Protein AF-A0A0G0RFF8-F1 (afdb_monomer)

Mean predicted aligned error: 4.16 Å

Solvent-accessible surface area (backbone atoms only — not comparable to full-atom values): 4248 Å² total; per-residue (Å²): 112,67,64,58,53,52,52,51,54,50,48,52,52,52,50,51,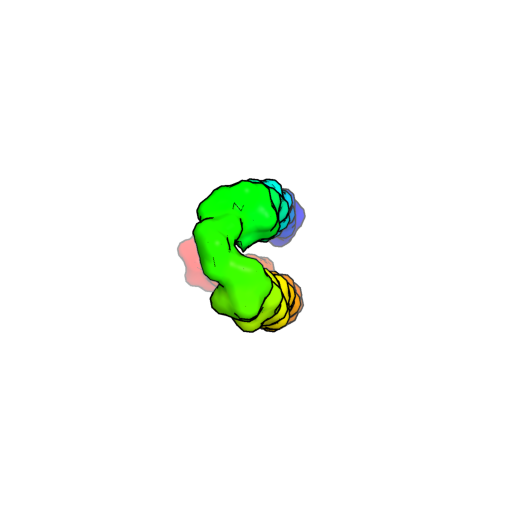52,51,54,51,49,51,51,51,50,51,46,47,72,74,68,49,88,48,76,70,60,35,53,55,51,50,52,51,48,52,55,54,52,51,52,51,50,53,50,49,52,53,52,61,73,69,53,62,62,67,62,59,46,52,77,71,52,132

Structure (mmCIF, N/CA/C/O backbone):
data_AF-A0A0G0RFF8-F1
#
_entry.id   AF-A0A0G0RFF8-F1
#
loop_
_atom_site.group_PDB
_atom_site.id
_atom_site.type_symbol
_atom_site.label_atom_id
_atom_site.label_alt_id
_atom_site.label_comp_id
_atom_site.label_asym_id
_atom_site.label_entity_id
_atom_site.label_seq_id
_atom_site.pdbx_PDB_ins_code
_atom_site.Cartn_x
_atom_site.Cartn_y
_atom_site.Cartn_z
_atom_site.occupancy
_atom_site.B_iso_or_equiv
_atom_site.auth_seq_id
_atom_site.auth_comp_id
_atom_site.auth_asym_id
_atom_site.auth_atom_id
_atom_site.pdbx_PDB_model_num
ATOM 1 N N . MET A 1 1 ? 14.383 4.034 -18.704 1.00 76.38 1 MET A N 1
ATOM 2 C CA . MET A 1 1 ? 13.960 5.320 -18.090 1.00 76.38 1 MET A CA 1
ATOM 3 C C . MET A 1 1 ? 12.477 5.330 -17.744 1.00 76.38 1 MET A C 1
ATOM 5 O O . MET A 1 1 ? 12.151 5.693 -16.624 1.00 76.38 1 MET A O 1
ATOM 9 N N . ILE A 1 2 ? 11.588 4.887 -18.638 1.00 84.31 2 ILE A N 1
ATOM 10 C CA . ILE A 1 2 ? 10.136 4.856 -18.383 1.00 84.31 2 ILE A CA 1
ATOM 11 C C . ILE A 1 2 ? 9.770 3.960 -17.186 1.00 84.31 2 ILE A C 1
ATOM 13 O O . ILE A 1 2 ? 8.978 4.361 -16.340 1.00 84.31 2 ILE A O 1
ATOM 17 N N . THR A 1 3 ? 10.429 2.810 -17.028 1.00 85.81 3 THR A N 1
ATOM 18 C CA . THR A 1 3 ? 10.258 1.920 -15.864 1.00 85.81 3 THR A CA 1
ATOM 19 C C . THR A 1 3 ? 10.504 2.626 -14.529 1.00 85.81 3 THR A C 1
ATOM 21 O O . THR A 1 3 ? 9.787 2.383 -13.567 1.00 85.81 3 THR A O 1
ATOM 24 N N . LEU A 1 4 ? 11.495 3.526 -14.463 1.00 89.50 4 LEU A N 1
ATOM 25 C CA . LEU A 1 4 ? 11.791 4.295 -13.247 1.00 89.50 4 LEU A CA 1
ATOM 26 C C . LEU A 1 4 ? 10.678 5.300 -12.939 1.00 89.50 4 LEU A C 1
ATOM 28 O O . LEU A 1 4 ? 10.327 5.482 -11.777 1.00 89.50 4 LEU A O 1
ATOM 32 N N . VAL A 1 5 ? 10.099 5.920 -13.971 1.00 92.00 5 VAL A N 1
ATOM 33 C CA . VAL A 1 5 ? 8.952 6.826 -13.818 1.00 92.00 5 VAL A CA 1
ATOM 34 C C . VAL A 1 5 ? 7.734 6.061 -13.302 1.00 92.00 5 VAL A C 1
ATOM 36 O O . VAL A 1 5 ? 7.102 6.500 -12.343 1.00 92.00 5 VAL A O 1
ATOM 39 N N . LEU A 1 6 ? 7.437 4.892 -13.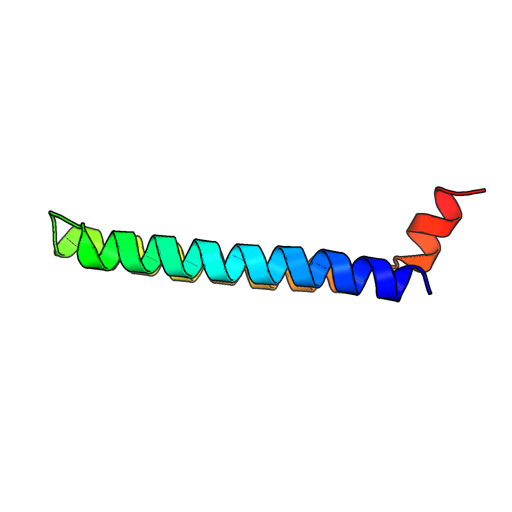876 1.00 92.94 6 LEU A N 1
ATOM 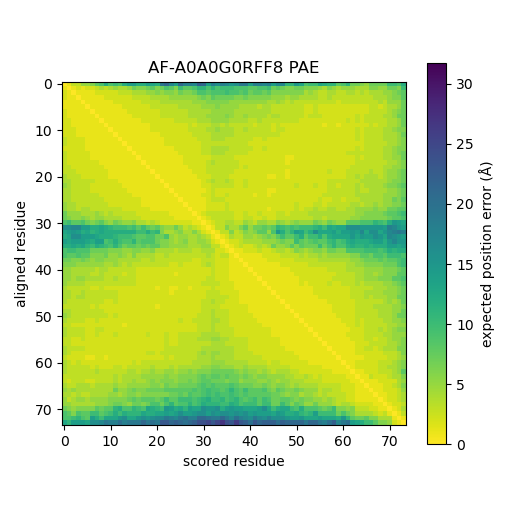40 C CA . LEU A 1 6 ? 6.339 4.042 -13.410 1.00 92.94 6 LEU A CA 1
ATOM 41 C C . LEU A 1 6 ? 6.547 3.561 -11.977 1.00 92.94 6 LEU A C 1
ATOM 43 O O . LEU A 1 6 ? 5.611 3.604 -11.184 1.00 92.94 6 LEU A O 1
ATOM 47 N N . LEU A 1 7 ? 7.769 3.163 -11.622 1.00 93.56 7 LEU A N 1
ATOM 48 C CA . LEU A 1 7 ? 8.105 2.772 -10.257 1.00 93.56 7 LEU A CA 1
ATOM 49 C C . LEU A 1 7 ? 7.889 3.929 -9.272 1.00 93.56 7 LEU A C 1
ATOM 51 O O . LEU A 1 7 ? 7.340 3.714 -8.195 1.00 93.56 7 LEU A O 1
ATOM 55 N N . ALA A 1 8 ? 8.275 5.155 -9.639 1.00 95.88 8 ALA A N 1
ATOM 56 C CA . ALA A 1 8 ? 8.065 6.333 -8.801 1.00 95.88 8 ALA 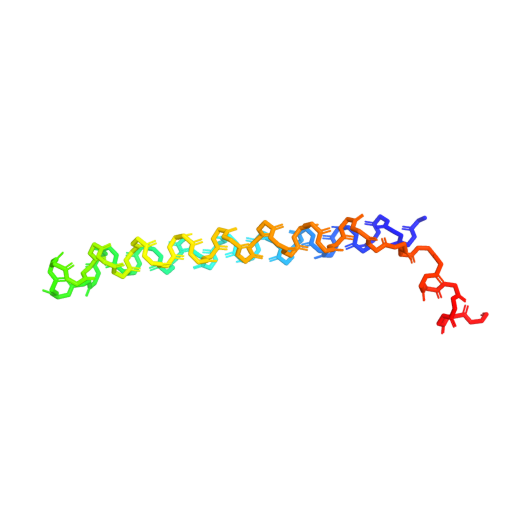A CA 1
ATOM 57 C C . ALA A 1 8 ? 6.571 6.646 -8.611 1.00 95.88 8 ALA A C 1
ATOM 59 O O . ALA A 1 8 ? 6.125 6.855 -7.482 1.00 95.88 8 ALA A O 1
ATOM 60 N N . LEU A 1 9 ? 5.784 6.625 -9.693 1.00 96.00 9 LEU A N 1
ATOM 61 C CA . LEU A 1 9 ? 4.332 6.829 -9.633 1.00 96.00 9 LEU A CA 1
ATOM 62 C C . LEU A 1 9 ? 3.646 5.749 -8.793 1.00 96.00 9 LEU A C 1
ATOM 64 O O . LEU A 1 9 ? 2.824 6.059 -7.931 1.00 96.00 9 LEU A O 1
ATOM 68 N N . TYR A 1 10 ? 4.022 4.489 -8.998 1.00 96.06 10 TYR A N 1
ATOM 69 C CA . TYR A 1 10 ? 3.505 3.379 -8.212 1.00 96.06 10 TYR A CA 1
ATOM 70 C C . TYR A 1 10 ? 3.891 3.508 -6.733 1.00 96.06 10 TYR A C 1
ATOM 72 O O . TYR A 1 10 ? 3.053 3.307 -5.858 1.00 96.06 10 TYR A O 1
ATOM 80 N N . GLY A 1 11 ? 5.114 3.955 -6.436 1.00 96.31 11 GLY A N 1
ATOM 81 C CA . GLY A 1 11 ? 5.556 4.262 -5.076 1.00 96.31 11 GLY A CA 1
ATOM 82 C C . GLY A 1 11 ? 4.686 5.314 -4.379 1.00 96.31 11 GLY A C 1
ATOM 83 O O . GLY A 1 11 ? 4.343 5.136 -3.211 1.00 96.31 11 GLY A O 1
ATOM 84 N N . ILE A 1 12 ? 4.263 6.366 -5.090 1.00 97.94 12 ILE A N 1
ATOM 85 C CA . ILE A 1 12 ? 3.324 7.369 -4.555 1.00 97.94 12 ILE A CA 1
ATOM 86 C C . ILE A 1 12 ? 1.975 6.720 -4.225 1.00 97.94 12 ILE A C 1
ATOM 88 O O . ILE A 1 12 ? 1.441 6.956 -3.144 1.00 97.94 12 ILE A O 1
ATOM 92 N N . ILE A 1 13 ? 1.453 5.862 -5.107 1.00 96.88 13 ILE A N 1
ATOM 93 C CA . ILE A 1 13 ? 0.192 5.138 -4.874 1.00 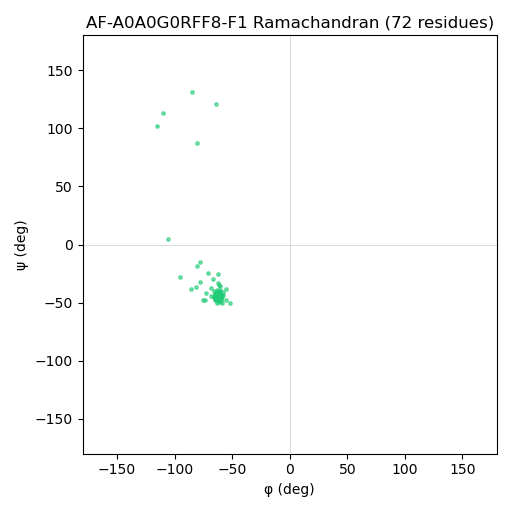96.88 13 ILE A CA 1
ATOM 94 C C . ILE A 1 13 ? 0.295 4.260 -3.621 1.00 96.88 13 ILE A C 1
ATOM 96 O O . ILE A 1 13 ? -0.594 4.309 -2.768 1.00 96.88 13 ILE A O 1
ATOM 100 N N . ILE A 1 14 ? 1.388 3.505 -3.470 1.00 97.25 14 ILE A N 1
ATOM 101 C CA . ILE A 1 14 ? 1.633 2.681 -2.279 1.00 97.25 14 ILE A CA 1
ATOM 102 C C . ILE A 1 14 ? 1.712 3.549 -1.019 1.00 97.25 14 ILE A C 1
ATOM 104 O O . ILE A 1 14 ? 1.106 3.214 -0.001 1.00 97.25 14 ILE A O 1
ATOM 108 N N . LEU A 1 15 ? 2.407 4.685 -1.073 1.00 97.62 15 LEU A N 1
ATOM 109 C CA . LEU A 1 15 ? 2.509 5.595 0.065 1.00 97.62 15 LEU 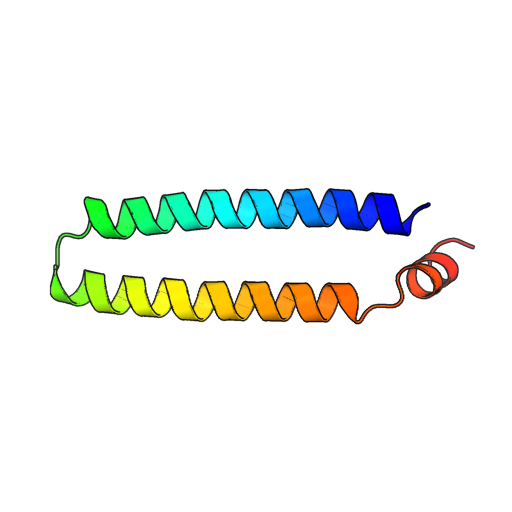A CA 1
ATOM 110 C C . LEU A 1 15 ? 1.136 6.152 0.469 1.00 97.62 15 LEU A C 1
ATOM 112 O O . LEU A 1 15 ? 0.781 6.112 1.647 1.00 97.62 15 LEU A O 1
ATOM 116 N N . THR A 1 16 ? 0.340 6.625 -0.492 1.00 97.50 16 THR A N 1
ATOM 117 C CA . THR A 1 16 ? -1.027 7.100 -0.232 1.00 97.50 16 THR A CA 1
ATOM 118 C C . THR A 1 16 ? -1.893 5.990 0.355 1.00 97.50 16 THR A C 1
ATOM 120 O O . THR A 1 16 ? -2.604 6.224 1.332 1.00 97.50 16 THR A O 1
ATOM 123 N N . PHE A 1 17 ? -1.797 4.774 -0.182 1.00 97.25 17 PHE A N 1
ATOM 124 C CA . PHE A 1 17 ? -2.506 3.610 0.338 1.00 97.25 17 PHE A CA 1
ATOM 125 C C . PHE A 1 17 ? -2.154 3.326 1.806 1.00 97.25 17 PHE A C 1
ATOM 127 O O . PHE A 1 17 ? -3.052 3.091 2.617 1.00 97.25 17 PHE A O 1
ATOM 134 N N . LEU A 1 18 ? -0.871 3.398 2.176 1.00 97.50 18 LEU A N 1
ATOM 135 C CA . LEU A 1 18 ? -0.423 3.210 3.559 1.00 97.50 18 LEU A CA 1
ATOM 136 C C . LEU A 1 18 ? -0.951 4.308 4.490 1.00 97.50 18 LEU A C 1
ATOM 138 O O . LEU A 1 18 ? -1.440 4.000 5.578 1.00 97.50 18 LEU A O 1
ATOM 142 N N . ILE A 1 19 ? -0.909 5.572 4.059 1.00 98.25 19 ILE A N 1
ATOM 143 C CA . ILE A 1 19 ? -1.429 6.707 4.837 1.00 98.25 19 ILE A CA 1
ATOM 144 C C . ILE A 1 19 ? -2.935 6.549 5.083 1.00 98.25 19 ILE A C 1
ATOM 146 O O . ILE A 1 19 ? -3.398 6.682 6.218 1.00 98.25 19 ILE A O 1
ATOM 150 N N . VAL A 1 20 ? -3.702 6.223 4.041 1.00 97.75 20 VAL A N 1
ATOM 151 C CA . VAL A 1 20 ? -5.149 5.992 4.156 1.00 97.75 20 VAL A CA 1
ATOM 152 C C . VAL A 1 20 ? -5.435 4.795 5.062 1.00 97.75 20 VAL A C 1
ATOM 154 O O . VAL A 1 20 ? -6.296 4.881 5.935 1.00 97.75 20 VAL A O 1
ATOM 157 N N . SER A 1 21 ? -4.678 3.705 4.923 1.00 97.44 21 SER A N 1
ATOM 158 C CA . SER A 1 21 ? -4.825 2.522 5.778 1.00 97.44 21 SER A CA 1
ATOM 159 C C . SER A 1 21 ? -4.568 2.847 7.250 1.00 97.44 21 SER A C 1
ATOM 161 O O . SER A 1 21 ? -5.324 2.407 8.116 1.00 97.44 21 SER A O 1
ATOM 163 N N . PHE A 1 22 ? -3.554 3.666 7.542 1.00 96.75 22 PHE A N 1
ATOM 164 C CA . PHE A 1 22 ? -3.284 4.144 8.896 1.00 96.75 22 PHE A CA 1
ATOM 165 C C . PHE A 1 22 ? -4.448 4.976 9.447 1.00 96.75 22 PHE A C 1
ATOM 167 O O . PHE A 1 22 ? -4.875 4.759 10.581 1.00 96.75 22 PHE A O 1
ATOM 174 N N . PHE A 1 23 ? -5.009 5.879 8.638 1.00 97.44 23 PHE A N 1
ATOM 175 C CA . PHE A 1 23 ? -6.166 6.682 9.037 1.00 97.44 23 PHE A CA 1
ATOM 176 C C . PHE A 1 23 ? -7.404 5.820 9.320 1.00 97.44 23 PHE A C 1
ATOM 178 O O . PHE A 1 23 ? -8.103 6.050 10.307 1.00 97.44 23 PHE A O 1
ATOM 185 N N . ILE A 1 24 ? -7.652 4.793 8.505 1.00 96.06 24 ILE A N 1
ATOM 186 C CA . ILE A 1 24 ? -8.757 3.850 8.717 1.00 96.06 24 ILE A CA 1
ATOM 187 C C . ILE A 1 24 ? -8.553 3.058 10.012 1.00 96.06 24 ILE A C 1
ATOM 189 O O . ILE A 1 24 ? -9.488 2.942 10.803 1.00 96.06 24 ILE A O 1
ATOM 193 N N . ILE A 1 25 ? -7.342 2.551 10.265 1.00 96.06 25 ILE A N 1
ATOM 194 C CA . ILE A 1 25 ? -7.020 1.843 11.513 1.00 96.06 25 ILE A CA 1
ATOM 195 C C . ILE A 1 25 ? -7.231 2.760 12.718 1.00 96.06 25 ILE A C 1
ATOM 197 O O . ILE A 1 25 ? -7.894 2.362 13.674 1.00 96.06 25 ILE A O 1
ATOM 201 N N . TYR A 1 26 ? -6.723 3.993 12.662 1.00 95.81 26 TYR A N 1
ATOM 202 C CA . TYR A 1 26 ? -6.949 4.996 13.700 1.00 95.81 26 TYR A CA 1
ATOM 203 C C . TYR A 1 26 ? -8.448 5.212 13.941 1.00 95.81 26 TYR A C 1
ATOM 205 O O . TYR A 1 26 ? -8.913 5.132 15.078 1.00 95.81 26 TYR A O 1
ATOM 213 N N . HIS A 1 27 ? -9.225 5.394 12.872 1.00 93.81 27 HIS A N 1
ATOM 214 C CA . HIS A 1 27 ? -10.662 5.603 12.979 1.00 93.81 27 HIS A CA 1
ATOM 215 C C . HIS A 1 27 ? -11.380 4.402 13.617 1.00 93.81 27 HIS A C 1
ATOM 217 O O . HIS A 1 27 ? -12.172 4.579 14.544 1.00 93.81 27 HIS A O 1
ATOM 223 N N . LEU A 1 28 ? -11.059 3.179 13.183 1.00 93.25 28 LEU A N 1
ATOM 224 C CA . LEU A 1 28 ? -11.620 1.944 13.737 1.00 93.25 28 LEU A CA 1
ATOM 225 C C . LEU A 1 28 ? -11.279 1.767 15.218 1.00 93.25 28 LEU A C 1
ATOM 227 O O . LEU A 1 28 ? -12.128 1.335 15.996 1.00 93.25 28 LEU A O 1
ATOM 231 N N . VAL A 1 29 ? -10.051 2.098 15.623 1.00 92.38 29 VAL A N 1
ATOM 232 C CA . VAL A 1 29 ? -9.607 1.943 17.012 1.00 92.38 29 VAL A CA 1
ATOM 233 C C . VAL A 1 29 ? -10.252 2.985 17.927 1.00 92.38 29 VAL A C 1
ATOM 235 O O . VAL A 1 29 ? -10.672 2.632 19.033 1.00 92.38 29 VAL A O 1
ATOM 238 N N . THR A 1 30 ? -10.348 4.236 17.475 1.00 93.69 30 THR A N 1
ATOM 239 C CA . THR A 1 30 ? -10.790 5.373 18.295 1.00 93.69 30 THR A CA 1
ATOM 240 C C . THR A 1 30 ? -12.309 5.544 18.335 1.00 93.69 30 THR A C 1
ATOM 242 O O . THR A 1 30 ? -12.841 5.869 19.392 1.00 93.69 30 THR A O 1
ATOM 245 N N . TYR A 1 31 ? -13.019 5.314 17.227 1.00 90.88 31 TYR A N 1
ATOM 246 C CA . TYR A 1 31 ? -14.453 5.630 17.109 1.00 90.88 31 TYR A CA 1
ATOM 247 C C . TYR A 1 31 ? -15.374 4.404 17.154 1.00 90.88 31 TYR A C 1
ATOM 249 O O . TYR A 1 31 ? -16.589 4.523 16.999 1.00 90.88 31 TYR A O 1
ATOM 257 N N . SER A 1 32 ? -14.827 3.213 17.394 1.00 83.06 32 SER A N 1
ATOM 258 C CA . SER A 1 32 ? -15.630 2.005 17.572 1.00 83.06 32 SER A CA 1
ATOM 259 C C . SER A 1 32 ? -16.512 2.105 18.827 1.00 83.06 32 SER A C 1
ATOM 261 O O . SER A 1 32 ? -15.997 2.137 19.946 1.00 83.06 32 SER A O 1
ATOM 263 N N . ILE A 1 33 ? -17.828 1.995 18.650 1.00 79.56 33 ILE A N 1
ATOM 264 C CA . ILE A 1 33 ? -18.800 1.919 19.755 1.00 79.56 33 ILE A CA 1
ATOM 265 C C . ILE A 1 33 ? -18.835 0.511 20.383 1.00 79.56 33 ILE A C 1
ATOM 267 O O . ILE A 1 33 ? -19.035 0.377 21.586 1.00 79.56 33 ILE A O 1
ATOM 271 N N . ASN A 1 34 ? -18.605 -0.545 19.593 1.00 88.94 34 ASN A N 1
ATOM 272 C CA . ASN A 1 34 ? -18.637 -1.938 20.053 1.00 88.94 34 ASN A CA 1
ATOM 273 C C . ASN A 1 34 ? -17.225 -2.548 20.062 1.00 88.94 34 ASN A C 1
ATOM 275 O O . ASN A 1 34 ? -16.622 -2.768 19.010 1.00 88.94 34 ASN A O 1
ATOM 279 N N . SER A 1 35 ? -16.717 -2.856 21.258 1.00 82.25 35 SER A N 1
ATOM 280 C CA . SER A 1 35 ? -15.352 -3.344 21.478 1.00 82.25 35 SER A CA 1
ATOM 281 C C . SER A 1 35 ? -15.063 -4.727 20.894 1.00 82.25 35 SER A C 1
ATOM 283 O O . SER A 1 35 ? -13.917 -4.976 20.521 1.00 82.25 35 SER A O 1
ATOM 285 N N . GLU A 1 36 ? -16.059 -5.607 20.797 1.00 85.88 36 GLU A N 1
ATOM 286 C CA . GLU A 1 36 ? -15.896 -6.944 20.209 1.00 85.88 36 GLU A CA 1
ATOM 287 C C . GLU A 1 36 ? -15.821 -6.855 18.682 1.00 85.88 36 GLU A C 1
ATOM 289 O O . GLU A 1 36 ? -14.881 -7.365 18.065 1.00 85.88 36 GLU A O 1
ATOM 294 N N . LEU A 1 37 ? -16.751 -6.110 18.072 1.00 88.88 37 LEU A N 1
ATOM 295 C CA . LEU A 1 37 ? -16.751 -5.879 16.624 1.00 88.88 37 LEU A CA 1
ATOM 296 C C . LEU A 1 37 ? -15.497 -5.130 16.165 1.00 88.88 37 LEU A C 1
ATOM 298 O O . LEU A 1 37 ? -14.980 -5.418 15.087 1.00 88.88 37 LEU A O 1
ATOM 302 N N . LYS A 1 38 ? -14.955 -4.231 16.995 1.00 91.62 38 LYS A N 1
ATOM 303 C CA . LYS A 1 38 ? -13.691 -3.530 16.729 1.00 91.62 38 LYS A CA 1
ATOM 304 C C . LYS A 1 38 ? -12.555 -4.478 16.379 1.00 91.62 38 LYS A C 1
ATOM 306 O O . LYS A 1 38 ? -11.854 -4.251 15.400 1.00 91.62 38 LYS A O 1
ATOM 311 N N . ILE A 1 39 ? -12.352 -5.507 17.200 1.00 91.88 39 ILE A N 1
ATOM 312 C CA . ILE A 1 39 ? -11.203 -6.409 17.078 1.00 91.88 39 ILE A CA 1
ATOM 313 C C . ILE A 1 39 ? -11.336 -7.239 15.803 1.00 91.88 39 ILE A C 1
ATOM 315 O O . ILE A 1 39 ? -10.375 -7.349 15.043 1.00 91.88 39 ILE A O 1
ATOM 319 N N . ILE A 1 40 ? -12.538 -7.758 15.539 1.00 94.81 40 ILE A N 1
ATOM 320 C CA . ILE A 1 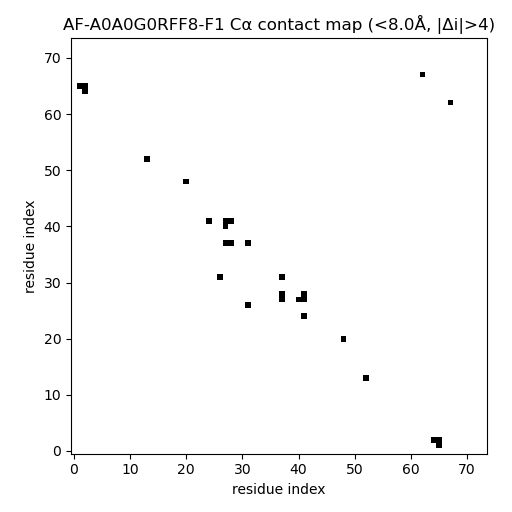40 ? -12.830 -8.547 14.338 1.00 94.81 40 ILE A CA 1
ATOM 321 C C . ILE A 1 40 ? -12.627 -7.695 13.080 1.00 94.81 40 ILE A C 1
ATOM 323 O O . ILE A 1 40 ? -11.926 -8.115 12.159 1.00 94.81 40 ILE A O 1
ATOM 327 N N . MET A 1 41 ? -13.186 -6.481 13.054 1.00 94.31 41 MET A N 1
ATOM 328 C CA . MET A 1 41 ? -13.069 -5.571 11.912 1.00 94.31 41 MET A CA 1
ATOM 329 C C . MET A 1 41 ? -11.634 -5.104 11.690 1.00 94.31 41 MET A C 1
ATOM 331 O O . MET A 1 41 ? -11.189 -5.043 10.547 1.00 94.31 41 MET A O 1
ATOM 335 N N . LEU A 1 42 ? -10.893 -4.814 12.761 1.00 95.44 42 LEU A N 1
ATOM 336 C CA . LEU A 1 42 ? -9.486 -4.441 12.670 1.00 95.44 42 LEU A CA 1
ATOM 337 C C . LEU A 1 42 ? -8.646 -5.592 12.110 1.00 95.44 42 LEU A C 1
ATOM 339 O O . LEU A 1 42 ? -7.859 -5.375 11.192 1.00 95.44 42 LEU A O 1
ATOM 343 N N . PHE A 1 43 ? -8.829 -6.810 12.626 1.00 96.19 43 PHE A N 1
ATOM 344 C CA . PHE A 1 43 ? -8.114 -7.989 12.140 1.00 96.19 43 PHE A CA 1
ATOM 345 C C . PHE A 1 43 ? -8.411 -8.248 10.661 1.00 96.19 43 PHE A C 1
ATOM 347 O O . PHE A 1 43 ? -7.483 -8.379 9.862 1.00 96.19 43 PHE A O 1
ATOM 354 N N . LEU A 1 44 ? -9.692 -8.252 10.281 1.00 96.94 44 LEU A N 1
ATOM 355 C CA . LEU A 1 44 ? -10.113 -8.447 8.896 1.00 96.94 44 LEU A CA 1
ATOM 356 C C . LEU A 1 44 ? -9.538 -7.356 7.990 1.00 96.94 44 LEU A C 1
ATOM 358 O O . LEU A 1 44 ? -8.963 -7.674 6.951 1.00 96.94 44 LEU A O 1
ATOM 362 N N . PHE A 1 45 ? -9.630 -6.089 8.399 1.00 96.62 45 PHE A N 1
ATOM 363 C CA . PHE A 1 45 ? -9.078 -4.973 7.639 1.00 96.62 45 PHE A CA 1
ATOM 364 C C . PHE A 1 45 ? -7.573 -5.134 7.429 1.00 96.62 45 PHE A C 1
ATOM 366 O O . PHE A 1 45 ? -7.117 -5.065 6.292 1.00 96.62 45 PHE A O 1
ATOM 373 N N . VAL A 1 46 ? -6.802 -5.393 8.488 1.00 96.81 46 VAL A N 1
ATOM 374 C CA . VAL A 1 46 ? -5.340 -5.524 8.400 1.00 96.81 46 VAL A CA 1
ATOM 375 C C . VAL A 1 46 ? -4.944 -6.698 7.506 1.00 96.81 46 VAL A C 1
ATOM 377 O O . VAL A 1 46 ? -4.126 -6.515 6.607 1.00 96.81 46 VAL A O 1
ATOM 380 N N . VAL A 1 47 ? -5.536 -7.879 7.702 1.00 98.06 47 VAL A N 1
ATOM 381 C CA . VAL A 1 47 ? -5.187 -9.084 6.931 1.00 98.06 47 VAL A CA 1
ATOM 382 C C . VAL A 1 47 ? -5.531 -8.915 5.453 1.00 98.06 47 VAL A C 1
ATOM 384 O O . VAL A 1 47 ? -4.687 -9.173 4.594 1.00 98.06 47 VAL A O 1
ATOM 387 N N . VAL A 1 48 ? -6.743 -8.447 5.143 1.00 97.88 48 VAL A N 1
ATOM 388 C CA . VAL A 1 48 ? -7.182 -8.256 3.754 1.00 97.88 48 VAL A CA 1
ATOM 389 C C . VAL A 1 48 ? -6.357 -7.163 3.075 1.00 97.88 48 VAL A C 1
ATOM 391 O O . VAL A 1 48 ? -5.873 -7.364 1.964 1.00 97.88 48 VAL A O 1
ATOM 394 N N . THR A 1 49 ? -6.132 -6.034 3.747 1.00 97.75 49 THR A N 1
ATOM 395 C CA . THR A 1 49 ? -5.358 -4.905 3.205 1.00 97.75 49 THR A CA 1
ATOM 396 C C . THR A 1 49 ? -3.900 -5.295 2.963 1.00 97.75 49 THR A C 1
ATOM 398 O O . THR A 1 49 ? -3.352 -4.985 1.906 1.00 97.75 49 THR A O 1
ATOM 401 N N . ALA A 1 50 ? -3.280 -6.035 3.889 1.00 97.06 50 ALA A N 1
ATOM 402 C CA . ALA A 1 50 ? -1.929 -6.564 3.710 1.00 97.06 50 ALA A CA 1
ATOM 403 C C . ALA A 1 50 ? -1.858 -7.555 2.539 1.00 97.06 50 ALA A C 1
ATOM 405 O O . ALA A 1 50 ? -0.956 -7.458 1.706 1.00 97.06 50 ALA A O 1
ATOM 406 N N . GLY A 1 51 ? -2.832 -8.466 2.432 1.00 97.94 51 GLY A N 1
ATOM 407 C CA . GLY A 1 51 ? -2.926 -9.404 1.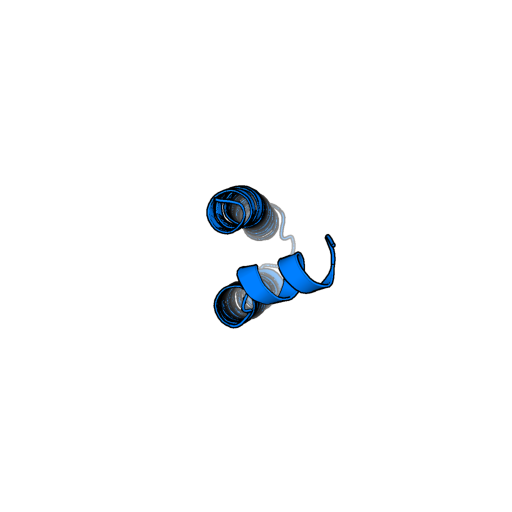314 1.00 97.94 51 GLY A CA 1
ATOM 408 C C . GLY A 1 51 ? -3.066 -8.694 -0.034 1.00 97.94 51 GLY A C 1
ATOM 409 O O . GLY A 1 51 ? -2.360 -9.031 -0.986 1.00 97.94 51 GLY A O 1
ATOM 410 N N . LEU A 1 52 ? -3.914 -7.664 -0.107 1.00 96.94 52 LEU A N 1
ATOM 411 C CA . LEU A 1 52 ? -4.092 -6.842 -1.305 1.00 96.94 52 LEU A CA 1
ATOM 412 C C . LEU A 1 52 ? -2.818 -6.082 -1.679 1.00 96.94 52 LEU A C 1
ATOM 414 O O . LEU A 1 52 ? -2.472 -6.046 -2.860 1.00 96.94 52 LEU A O 1
ATOM 418 N N . LEU A 1 53 ? -2.117 -5.510 -0.697 1.00 97.25 53 LEU A N 1
ATOM 419 C CA . LEU A 1 53 ? -0.865 -4.786 -0.911 1.00 97.25 53 LEU A CA 1
ATOM 420 C C . LEU A 1 53 ? 0.227 -5.708 -1.460 1.00 97.25 53 LEU A C 1
ATOM 422 O O . LEU A 1 53 ? 0.843 -5.393 -2.476 1.00 97.25 53 LEU A O 1
ATOM 426 N N . ILE A 1 54 ? 0.437 -6.863 -0.822 1.00 97.88 54 ILE A N 1
ATOM 427 C CA . ILE A 1 54 ? 1.438 -7.849 -1.250 1.00 97.88 54 ILE A CA 1
ATOM 428 C C . ILE A 1 54 ? 1.107 -8.370 -2.650 1.00 97.88 54 ILE A C 1
ATOM 430 O O . ILE A 1 54 ? 1.990 -8.441 -3.501 1.00 97.88 54 ILE A O 1
ATOM 434 N N . SER A 1 55 ? -0.164 -8.685 -2.909 1.00 97.44 55 SER A N 1
ATOM 435 C CA . SER A 1 55 ? -0.601 -9.169 -4.223 1.00 97.44 55 SER A CA 1
ATOM 436 C C . SER A 1 55 ? -0.382 -8.117 -5.309 1.00 97.44 55 SER A C 1
ATOM 438 O O . SER A 1 55 ? 0.129 -8.435 -6.378 1.00 97.44 55 SER A O 1
ATOM 440 N N . ASN A 1 56 ? -0.705 -6.850 -5.032 1.00 96.69 56 ASN A N 1
ATOM 441 C CA . ASN A 1 56 ? -0.478 -5.753 -5.971 1.00 96.69 56 ASN A CA 1
ATOM 442 C C . ASN A 1 56 ? 1.013 -5.527 -6.242 1.00 96.69 56 ASN A C 1
ATOM 444 O O . ASN A 1 56 ? 1.390 -5.353 -7.399 1.00 96.69 56 ASN A O 1
ATOM 448 N N . LEU A 1 57 ? 1.857 -5.581 -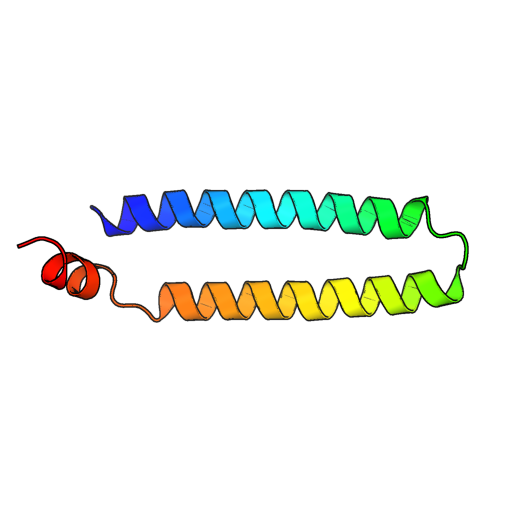5.208 1.00 96.50 57 LEU A N 1
ATOM 449 C CA . LEU A 1 57 ? 3.309 -5.492 -5.366 1.00 96.50 57 LEU A CA 1
ATOM 450 C C . LEU A 1 57 ? 3.837 -6.630 -6.243 1.00 96.50 57 LEU A C 1
ATOM 452 O O . LEU A 1 57 ? 4.582 -6.379 -7.189 1.00 96.50 57 LEU A O 1
ATOM 456 N N . ALA A 1 58 ? 3.423 -7.868 -5.966 1.00 97.31 58 ALA A N 1
ATOM 457 C CA . ALA A 1 58 ? 3.815 -9.029 -6.759 1.00 97.31 58 ALA A CA 1
ATOM 458 C C . ALA A 1 58 ? 3.399 -8.877 -8.231 1.00 97.31 58 ALA A C 1
ATOM 460 O O . ALA A 1 58 ? 4.216 -9.101 -9.122 1.00 97.31 58 ALA A O 1
ATOM 461 N N . LEU A 1 59 ? 2.166 -8.427 -8.488 1.00 95.69 59 LEU A N 1
ATOM 462 C CA . LEU A 1 59 ? 1.680 -8.157 -9.841 1.00 95.69 59 LEU A CA 1
ATOM 463 C C . LEU A 1 59 ? 2.510 -7.071 -10.532 1.00 95.69 59 LEU A C 1
ATOM 465 O O . LEU A 1 59 ? 2.946 -7.276 -11.663 1.00 95.69 59 LEU A O 1
ATOM 469 N N . PHE A 1 60 ? 2.796 -5.960 -9.852 1.00 95.38 60 PHE A N 1
ATOM 470 C CA . PHE A 1 60 ? 3.597 -4.875 -10.417 1.00 95.38 60 PHE A CA 1
ATOM 471 C C . PHE A 1 60 ? 4.996 -5.345 -10.835 1.00 95.38 60 PHE A C 1
ATOM 473 O O . PHE A 1 60 ? 5.456 -5.007 -11.924 1.00 95.38 60 PHE A O 1
ATOM 480 N N . PHE A 1 61 ? 5.665 -6.152 -10.009 1.00 94.12 61 PHE A N 1
ATOM 481 C CA . PHE A 1 61 ? 6.991 -6.689 -10.337 1.00 94.12 61 PHE A CA 1
ATOM 482 C C . PHE A 1 61 ? 6.966 -7.865 -11.323 1.00 94.12 61 PHE A C 1
ATOM 484 O O . PHE A 1 61 ? 8.009 -8.200 -11.878 1.00 94.12 61 PHE A O 1
ATOM 491 N N . SER A 1 62 ? 5.806 -8.483 -11.558 1.00 95.38 62 SER A N 1
ATOM 492 C CA . SER A 1 62 ? 5.652 -9.558 -12.550 1.00 95.38 62 SER A CA 1
ATOM 493 C C . SER A 1 62 ? 5.510 -9.056 -13.991 1.00 95.38 62 SER A C 1
ATOM 495 O O . SER A 1 62 ? 5.703 -9.829 -14.927 1.00 95.38 62 SER A O 1
ATOM 497 N N . ILE A 1 63 ? 5.169 -7.777 -14.180 1.00 92.88 63 ILE A N 1
ATOM 498 C CA . ILE A 1 63 ? 4.928 -7.185 -15.499 1.00 92.88 63 ILE A CA 1
ATOM 499 C C . ILE A 1 63 ? 6.249 -6.729 -16.126 1.00 92.88 63 ILE A C 1
ATOM 501 O O . ILE A 1 63 ? 7.023 -5.986 -15.519 1.00 92.88 63 ILE A O 1
ATOM 505 N N . ASP A 1 64 ? 6.466 -7.102 -17.389 1.00 92.31 64 ASP A N 1
ATOM 506 C CA . ASP A 1 64 ? 7.514 -6.507 -18.216 1.00 92.31 64 ASP A CA 1
ATOM 507 C C . ASP A 1 64 ? 7.048 -5.162 -18.782 1.00 92.31 64 ASP A C 1
ATOM 509 O O . ASP A 1 64 ? 6.490 -5.051 -19.877 1.00 92.31 64 ASP A O 1
ATOM 513 N N . TRP A 1 65 ? 7.280 -4.116 -17.996 1.00 89.50 65 TRP A N 1
ATOM 514 C CA . TRP A 1 65 ? 6.888 -2.753 -18.337 1.00 89.50 65 TRP A CA 1
ATOM 515 C C . TRP A 1 65 ? 7.569 -2.211 -19.594 1.00 89.50 65 TRP A C 1
ATOM 517 O O . TRP A 1 65 ? 7.023 -1.310 -20.224 1.00 89.50 65 TRP A O 1
ATOM 527 N N . ASN A 1 66 ? 8.749 -2.713 -19.965 1.00 88.06 66 ASN A N 1
ATOM 528 C CA . ASN A 1 66 ? 9.438 -2.223 -21.158 1.00 88.06 66 ASN A CA 1
ATOM 529 C C . ASN A 1 66 ? 8.748 -2.738 -22.415 1.00 88.06 66 ASN A C 1
ATOM 531 O O . ASN A 1 66 ? 8.440 -1.944 -23.300 1.00 88.06 66 ASN A O 1
ATOM 535 N N . ASN A 1 67 ? 8.461 -4.040 -22.448 1.00 89.00 67 ASN A N 1
ATOM 536 C CA . ASN A 1 67 ? 7.768 -4.663 -23.569 1.00 89.00 67 ASN A CA 1
ATOM 537 C C . ASN A 1 67 ? 6.328 -4.149 -23.690 1.00 89.00 67 ASN A C 1
ATOM 539 O O . ASN A 1 67 ? 5.921 -3.722 -24.764 1.00 89.00 67 ASN A O 1
ATOM 543 N N . LEU A 1 68 ? 5.592 -4.063 -22.575 1.00 89.25 68 LEU A N 1
ATOM 544 C CA . LEU A 1 68 ? 4.199 -3.603 -22.586 1.00 89.25 68 LEU A CA 1
ATOM 545 C C . LEU A 1 68 ? 4.045 -2.168 -23.113 1.00 89.25 68 LEU A C 1
ATOM 547 O O . LEU A 1 68 ? 3.063 -1.854 -23.780 1.00 89.25 68 LEU A O 1
ATOM 551 N N . ILE A 1 69 ? 5.001 -1.287 -22.813 1.00 87.50 69 ILE A N 1
ATOM 552 C CA . ILE A 1 69 ? 4.966 0.102 -23.283 1.00 87.50 69 ILE A CA 1
ATOM 553 C C . ILE A 1 69 ? 5.471 0.215 -24.719 1.00 87.50 69 ILE A C 1
ATOM 555 O O . ILE A 1 69 ? 4.921 1.015 -25.471 1.00 87.50 69 ILE A O 1
ATOM 559 N N . ALA A 1 70 ? 6.480 -0.573 -25.103 1.00 86.81 70 ALA A N 1
ATOM 560 C CA . ALA A 1 70 ? 6.965 -0.628 -26.481 1.00 86.81 70 ALA A CA 1
ATOM 561 C C . ALA A 1 70 ? 5.875 -1.103 -27.456 1.00 86.81 70 ALA A C 1
ATOM 563 O O . ALA A 1 70 ? 5.784 -0.585 -28.561 1.00 86.81 70 ALA A O 1
ATOM 564 N N . ASP A 1 71 ? 4.999 -2.014 -27.025 1.00 86.00 71 ASP A N 1
ATOM 565 C CA . ASP A 1 71 ? 3.839 -2.438 -27.818 1.00 86.00 71 ASP A CA 1
ATOM 566 C C . ASP A 1 71 ? 2.751 -1.347 -27.926 1.00 86.00 71 ASP A C 1
ATOM 568 O O . ASP A 1 71 ? 1.951 -1.352 -28.862 1.00 86.00 71 ASP A O 1
ATOM 572 N N . PHE A 1 72 ? 2.692 -0.409 -26.972 1.00 82.81 72 PHE A N 1
ATOM 573 C CA . PHE A 1 72 ? 1.657 0.633 -26.895 1.00 82.81 72 PHE A CA 1
ATOM 574 C C . PHE A 1 72 ? 2.053 1.969 -27.538 1.00 82.81 72 PHE A C 1
ATOM 576 O O . PHE A 1 72 ? 1.177 2.730 -27.957 1.00 82.81 72 PHE A O 1
ATOM 583 N N . LEU A 1 73 ? 3.346 2.286 -27.577 1.00 68.94 73 LEU A N 1
ATOM 584 C CA . LEU A 1 73 ? 3.899 3.497 -28.179 1.00 68.94 73 LEU A CA 1
ATOM 585 C C . LEU A 1 73 ? 4.779 3.078 -29.369 1.00 68.94 73 LEU A C 1
ATOM 587 O O . LEU A 1 73 ? 5.890 2.610 -29.119 1.00 68.94 73 LEU A O 1
ATOM 591 N N . PRO A 1 74 ? 4.293 3.204 -30.623 1.00 60.62 74 PRO A N 1
ATOM 592 C CA . PRO A 1 74 ? 5.069 2.850 -31.813 1.00 60.62 74 PRO A CA 1
ATOM 593 C C . PRO A 1 74 ? 6.321 3.717 -31.992 1.00 60.62 74 PRO A C 1
ATOM 595 O O . PRO A 1 74 ? 6.308 4.896 -31.560 1.00 60.62 74 PRO A O 1
#

Foldseek 3Di:
DVLVVVVVVVVVVLVVLVVVLVVVLVCLVPVDPDPVVSVVVNVCSVVVSVVVSVVVVVVSVVDPPVVVVVVVPD

pLDDT: mean 92.52, std 6.81, range [60.62, 98.25]

Secondary structure (DSSP, 8-state):
-HHHHHHHHHHHHHHHHHHHHHHHHHHHHHH-S-HHHHHHHHHHHHHHHHHHHHHHHHHHHHS-HHHHHHTT--

Radius of gyration: 17.32 Å; Cα contacts (8 Å, |Δi|>4): 14; chains: 1; bounding box: 33×17×53 Å

Sequence (74 aa):
MITLVLLALYGIIILTFLIVSFFIIYHLVTYSINSELKIIMLFLFVVVTAGLLISNLALFFSIDWNNLIADFLP